Protein AF-A0A841K0A0-F1 (afdb_monomer_lite)

Sequence (110 aa):
MNERVNPFANLKDAPVFTTKAKPEKPVEEETITKLAEQNNFPSRQAAKQTKAERRKPRTYRTGRNVQFNTKVTAETHARIYRLADDRKITLGELLEVATAALEREGGSRS

Organism: NCBI:txid1577686

Radius of gyration: 33.33 Å; chains: 1; bounding box: 78×48×86 Å

Structure (mmCIF, N/CA/C/O backbone):
data_AF-A0A841K0A0-F1
#
_entry.id   AF-A0A841K0A0-F1
#
loop_
_atom_site.group_PDB
_atom_site.id
_atom_site.type_symbol
_atom_site.label_atom_id
_atom_site.label_alt_id
_atom_site.label_comp_id
_atom_site.label_asym_id
_atom_site.label_entity_id
_atom_site.label_seq_id
_atom_site.pdbx_PDB_ins_code
_atom_site.Cartn_x
_atom_site.Cartn_y
_atom_site.Cartn_z
_atom_site.occupancy
_atom_site.B_iso_or_equiv
_atom_site.auth_seq_id
_atom_site.auth_comp_id
_atom_site.auth_asym_id
_atom_site.auth_atom_id
_atom_site.pdbx_PDB_model_num
ATOM 1 N N . MET A 1 1 ? 65.789 11.640 -45.697 1.00 44.91 1 MET A N 1
ATOM 2 C CA . MET A 1 1 ? 64.373 12.050 -45.608 1.00 44.91 1 MET A CA 1
ATOM 3 C C . MET A 1 1 ? 63.563 10.834 -46.021 1.00 44.91 1 MET A C 1
ATOM 5 O O . MET A 1 1 ? 63.593 10.493 -47.191 1.00 44.91 1 MET A O 1
ATOM 9 N N . ASN A 1 2 ? 63.033 10.065 -45.066 1.00 58.12 2 ASN A N 1
ATOM 10 C CA . ASN A 1 2 ? 62.390 8.785 -45.378 1.00 58.12 2 ASN A CA 1
ATOM 11 C C . ASN A 1 2 ? 60.892 9.036 -45.562 1.00 58.12 2 ASN A C 1
ATOM 13 O O . ASN A 1 2 ? 60.173 9.252 -44.585 1.00 58.12 2 ASN A O 1
ATOM 17 N N . GLU A 1 3 ? 60.455 9.105 -46.813 1.00 75.44 3 GLU A N 1
ATOM 18 C CA . GLU A 1 3 ? 59.059 9.349 -47.153 1.00 75.44 3 GLU A CA 1
ATOM 19 C C . GLU A 1 3 ? 58.261 8.054 -46.952 1.00 75.44 3 GLU A C 1
ATOM 21 O O . GLU A 1 3 ? 58.624 6.988 -47.453 1.00 75.44 3 GLU A O 1
ATOM 26 N N . ARG A 1 4 ? 57.207 8.112 -46.132 1.00 78.06 4 ARG A N 1
ATOM 27 C CA . ARG A 1 4 ? 56.375 6.942 -45.835 1.00 78.06 4 A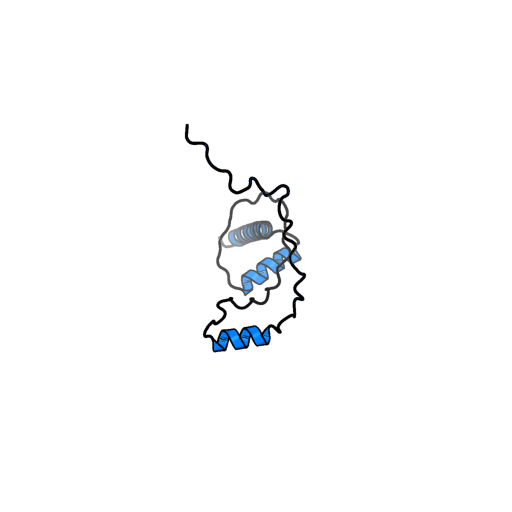RG A CA 1
ATOM 28 C C . ARG A 1 4 ? 55.538 6.599 -47.064 1.00 78.06 4 ARG A C 1
ATOM 30 O O . ARG A 1 4 ? 54.688 7.386 -47.466 1.00 78.06 4 ARG A O 1
ATOM 37 N N . VAL A 1 5 ? 55.742 5.404 -47.613 1.00 82.88 5 VAL A N 1
ATOM 38 C CA . VAL A 1 5 ? 54.923 4.864 -48.706 1.00 82.88 5 VAL A CA 1
ATOM 39 C C . VAL A 1 5 ? 53.476 4.729 -48.231 1.00 82.88 5 VAL A C 1
ATOM 41 O O . VAL A 1 5 ? 53.207 4.062 -47.231 1.00 82.88 5 VAL A O 1
ATOM 44 N N . ASN A 1 6 ? 52.543 5.364 -48.943 1.00 80.69 6 ASN A N 1
ATOM 45 C CA . ASN A 1 6 ? 51.117 5.249 -48.657 1.00 80.69 6 ASN A CA 1
ATOM 46 C C . ASN A 1 6 ? 50.545 3.982 -49.329 1.00 80.69 6 ASN A C 1
ATOM 48 O O . ASN A 1 6 ? 50.468 3.942 -50.560 1.00 80.69 6 ASN A O 1
ATOM 52 N N . PRO A 1 7 ? 50.094 2.968 -48.565 1.00 79.94 7 PRO A N 1
ATOM 53 C CA . PRO A 1 7 ? 49.547 1.729 -49.127 1.00 79.94 7 PRO A CA 1
ATOM 54 C C . PRO A 1 7 ? 48.202 1.921 -49.849 1.00 79.94 7 PRO A C 1
ATOM 56 O O . PRO A 1 7 ? 47.757 1.022 -50.557 1.00 79.94 7 PRO A O 1
ATOM 59 N N . PHE A 1 8 ? 47.564 3.085 -49.712 1.00 79.12 8 PHE A N 1
ATOM 60 C CA . PHE A 1 8 ? 46.293 3.413 -50.359 1.00 79.12 8 PHE A CA 1
ATOM 61 C C . PHE A 1 8 ? 46.450 4.291 -51.606 1.00 79.12 8 PHE A C 1
ATOM 63 O O . PHE A 1 8 ? 45.448 4.738 -52.151 1.00 79.12 8 PHE A O 1
ATOM 70 N N . ALA A 1 9 ? 47.675 4.521 -52.098 1.00 79.19 9 ALA A N 1
ATOM 71 C CA . ALA A 1 9 ? 47.927 5.389 -53.257 1.00 79.19 9 ALA A CA 1
ATOM 72 C C . ALA A 1 9 ? 47.159 4.978 -54.534 1.00 79.19 9 ALA A C 1
ATOM 74 O O . ALA A 1 9 ? 46.897 5.814 -55.394 1.00 79.19 9 ALA A O 1
ATOM 75 N N . ASN A 1 10 ? 46.765 3.705 -54.640 1.00 79.19 10 ASN A N 1
ATOM 76 C CA . ASN A 1 10 ? 46.003 3.169 -55.771 1.00 79.19 10 ASN A CA 1
ATOM 77 C C . ASN A 1 10 ? 44.485 3.079 -55.520 1.00 79.19 10 ASN A C 1
ATOM 79 O O . ASN A 1 10 ? 43.741 2.730 -56.436 1.00 79.19 10 ASN A O 1
ATOM 83 N N . LEU A 1 11 ? 44.005 3.379 -54.306 1.00 75.50 11 LEU A N 1
ATOM 84 C CA . LEU A 1 11 ? 42.577 3.405 -53.985 1.00 75.50 11 LEU A CA 1
ATOM 85 C C . LEU A 1 11 ? 42.027 4.797 -54.324 1.00 75.50 11 LEU A C 1
ATOM 87 O O . LEU A 1 11 ? 42.092 5.716 -53.513 1.00 75.50 11 LEU A O 1
ATOM 91 N N . LYS A 1 12 ? 41.527 4.968 -55.552 1.00 72.94 12 LYS A N 1
ATOM 92 C CA . LYS A 1 12 ? 40.915 6.238 -55.983 1.00 72.94 12 LYS A CA 1
ATOM 93 C C . LYS A 1 12 ? 39.563 6.495 -55.311 1.00 72.94 12 LYS A C 1
ATOM 95 O O . LYS A 1 12 ? 39.244 7.646 -55.053 1.00 72.94 12 LYS A O 1
ATOM 100 N N . ASP A 1 13 ? 38.844 5.428 -54.957 1.00 79.75 13 ASP A N 1
ATOM 101 C CA . ASP A 1 13 ? 37.549 5.471 -54.279 1.00 79.75 13 ASP A CA 1
ATOM 102 C C . ASP A 1 13 ? 37.484 4.417 -53.163 1.00 79.75 13 ASP A C 1
ATOM 104 O O . ASP A 1 13 ? 38.113 3.356 -53.246 1.00 79.75 13 ASP A O 1
ATOM 108 N N . ALA A 1 14 ? 36.715 4.697 -52.106 1.00 76.56 14 ALA A N 1
ATOM 109 C CA . ALA A 1 14 ? 36.496 3.742 -51.024 1.00 76.56 14 ALA A CA 1
ATOM 110 C C . ALA A 1 14 ? 35.643 2.557 -51.525 1.00 76.56 14 ALA A C 1
ATOM 112 O O . ALA A 1 14 ? 34.582 2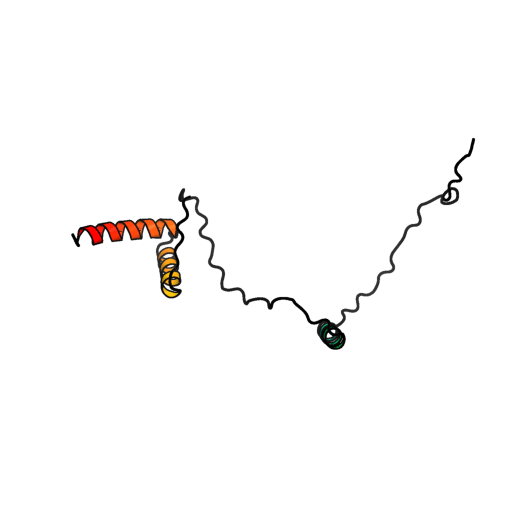.781 -52.115 1.00 76.56 14 ALA A O 1
ATOM 113 N N . PRO A 1 15 ? 36.050 1.296 -51.287 1.00 75.25 15 PRO A N 1
ATOM 114 C CA . PRO A 1 15 ? 35.254 0.146 -51.688 1.00 75.25 15 PRO A CA 1
ATOM 115 C C . PRO A 1 15 ? 33.920 0.149 -50.938 1.00 75.25 15 PRO A C 1
ATOM 117 O O . PRO A 1 15 ? 33.872 0.142 -49.706 1.00 75.25 15 PRO A O 1
ATOM 120 N N . VAL A 1 16 ? 32.822 0.149 -51.692 1.00 78.56 16 VAL A N 1
ATOM 121 C CA . VAL A 1 16 ? 31.475 0.075 -51.127 1.00 78.56 16 VAL A CA 1
ATOM 122 C C . VAL A 1 16 ? 31.179 -1.380 -50.781 1.00 78.56 16 VAL A C 1
ATOM 124 O O . VAL A 1 16 ? 30.843 -2.195 -51.642 1.00 78.56 16 VAL A O 1
ATOM 127 N N . PHE A 1 17 ? 31.313 -1.720 -49.501 1.00 77.06 17 PHE A N 1
ATOM 128 C CA . PHE A 1 17 ? 30.921 -3.027 -48.989 1.00 77.06 17 PHE A CA 1
ATOM 129 C C . PHE A 1 17 ? 29.396 -3.112 -48.924 1.00 77.06 17 PHE A C 1
ATOM 131 O O . PHE A 1 17 ? 28.769 -2.594 -48.003 1.00 77.06 17 PHE A O 1
ATOM 138 N N . THR A 1 18 ? 28.794 -3.778 -49.906 1.00 78.06 18 THR A N 1
ATOM 139 C CA . THR A 1 18 ? 27.379 -4.155 -49.847 1.00 78.06 18 THR A CA 1
ATOM 140 C C . THR A 1 18 ? 27.262 -5.593 -49.355 1.00 78.06 18 THR A C 1
ATOM 142 O O . THR A 1 18 ? 27.898 -6.512 -49.876 1.00 78.06 18 THR A O 1
ATOM 145 N N . THR A 1 19 ? 26.476 -5.804 -48.303 1.00 76.62 19 THR A N 1
ATOM 146 C CA . THR A 1 19 ? 26.160 -7.145 -47.815 1.00 76.62 19 THR A CA 1
ATOM 147 C C . THR A 1 19 ? 25.096 -7.761 -48.718 1.00 76.62 19 THR A C 1
ATOM 149 O O . THR A 1 19 ? 24.095 -7.130 -49.056 1.00 76.62 19 THR A O 1
ATOM 152 N N . LYS A 1 20 ? 25.292 -9.017 -49.134 1.00 77.75 20 LYS A N 1
ATOM 153 C CA . LYS A 1 20 ? 24.225 -9.770 -49.804 1.00 77.75 20 LYS A CA 1
ATOM 154 C C . LYS A 1 20 ? 23.103 -10.003 -48.793 1.00 77.75 20 LYS A C 1
ATOM 156 O O . LYS A 1 20 ? 23.382 -10.441 -47.676 1.00 77.75 20 LYS A O 1
ATOM 161 N N . ALA A 1 21 ? 21.857 -9.737 -49.182 1.00 72.50 21 ALA A N 1
ATOM 162 C CA . ALA A 1 21 ? 20.699 -10.020 -48.344 1.00 72.50 21 ALA A CA 1
ATOM 163 C C . ALA A 1 21 ? 20.663 -11.522 -48.027 1.00 72.50 21 ALA A C 1
ATOM 165 O O . ALA A 1 21 ? 20.475 -12.358 -48.914 1.00 72.50 21 ALA A O 1
ATOM 166 N N . LYS A 1 22 ? 20.910 -11.869 -46.763 1.00 72.69 22 LYS A N 1
ATOM 167 C CA . LYS A 1 22 ? 20.805 -13.243 -46.283 1.00 72.69 22 LYS A CA 1
ATOM 168 C C . LYS A 1 22 ? 19.327 -13.512 -46.002 1.00 72.69 22 LYS A C 1
ATOM 170 O O . LYS A 1 22 ? 18.757 -12.796 -45.183 1.00 72.69 22 LYS A O 1
ATOM 175 N N . PRO A 1 23 ? 18.698 -14.512 -46.640 1.00 69.94 23 PRO A N 1
ATOM 176 C CA . PRO A 1 23 ? 17.361 -14.915 -46.243 1.00 69.94 23 PRO A CA 1
ATOM 177 C C . PRO A 1 23 ? 17.441 -15.477 -44.822 1.00 69.94 23 PRO A C 1
ATOM 179 O O . PRO A 1 23 ? 18.109 -16.487 -44.576 1.00 69.94 23 PRO A O 1
ATOM 182 N N . GLU A 1 24 ? 16.793 -14.799 -43.879 1.00 66.06 24 GLU A N 1
ATOM 183 C CA . GLU A 1 24 ? 16.546 -15.334 -42.548 1.00 66.06 24 GLU A CA 1
ATOM 184 C C . GLU A 1 24 ? 15.578 -16.502 -42.715 1.00 66.06 24 GLU A C 1
ATOM 186 O O . GLU A 1 24 ? 14.382 -16.317 -42.917 1.00 66.06 24 GLU A O 1
ATOM 191 N N . LYS A 1 25 ? 16.099 -17.730 -42.712 1.00 69.50 25 LYS A N 1
ATOM 192 C CA . LYS A 1 25 ? 15.252 -18.895 -42.472 1.00 69.50 25 LYS A CA 1
ATOM 193 C C . LYS A 1 25 ? 14.985 -18.895 -40.969 1.00 69.50 25 LYS A C 1
ATOM 195 O O . LYS A 1 25 ? 15.955 -19.090 -40.230 1.00 69.50 25 LYS A O 1
ATOM 200 N N . PRO A 1 26 ? 13.752 -18.642 -40.503 1.00 66.75 26 PRO A N 1
ATOM 201 C CA . PRO A 1 26 ? 13.454 -18.770 -39.090 1.00 66.75 26 PRO A CA 1
ATOM 202 C C . PRO A 1 26 ? 13.645 -20.241 -38.731 1.00 66.75 26 PRO A C 1
ATOM 204 O O . PRO A 1 26 ? 12.918 -21.117 -39.193 1.00 66.75 26 PRO A O 1
ATOM 207 N N . VAL A 1 27 ? 14.715 -20.519 -37.994 1.00 71.31 27 VAL A N 1
ATOM 208 C CA . VAL A 1 27 ? 14.946 -21.831 -37.401 1.00 71.31 27 VAL A CA 1
ATOM 209 C C . VAL A 1 27 ? 13.964 -21.944 -36.243 1.00 71.31 27 VAL A C 1
ATOM 211 O O . VAL A 1 27 ? 13.896 -21.041 -35.410 1.00 71.31 27 VAL A O 1
ATOM 214 N N . GLU A 1 28 ? 13.174 -23.014 -36.219 1.00 79.00 28 GLU A N 1
ATOM 215 C CA . GLU A 1 28 ? 12.162 -23.227 -35.187 1.00 79.00 28 GLU A CA 1
ATOM 216 C C . GLU A 1 28 ? 12.816 -23.228 -33.799 1.00 79.00 28 GLU A C 1
ATOM 218 O O . GLU A 1 28 ? 13.802 -23.93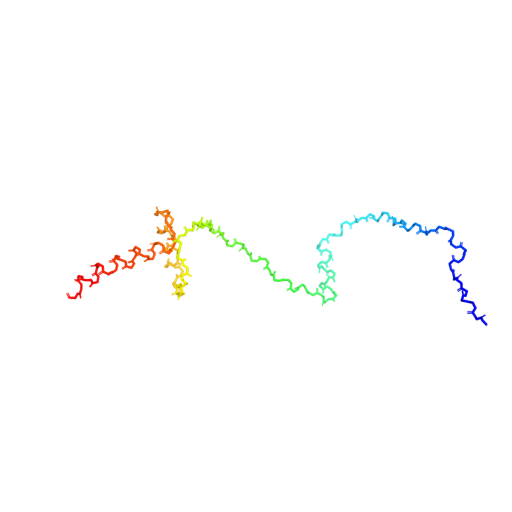3 -33.573 1.00 79.00 28 GLU A O 1
ATOM 223 N N . GLU A 1 29 ? 12.275 -22.448 -32.863 1.00 76.50 29 GLU A N 1
ATOM 224 C CA . GLU A 1 29 ? 12.861 -22.244 -31.528 1.00 76.50 29 GLU A CA 1
ATOM 225 C C . GLU A 1 29 ? 13.085 -23.570 -30.782 1.00 76.50 29 GLU A C 1
ATOM 227 O O . GLU A 1 29 ? 14.097 -23.743 -30.104 1.00 76.50 29 GLU A O 1
ATOM 232 N N . GLU A 1 30 ? 12.214 -24.557 -31.001 1.00 78.25 30 GLU A N 1
ATOM 233 C CA . GLU A 1 30 ? 12.345 -25.901 -30.433 1.00 78.25 30 GLU A CA 1
ATOM 234 C C . GLU A 1 30 ? 13.616 -26.630 -30.884 1.00 78.25 30 GLU A C 1
ATOM 236 O O . GLU A 1 30 ? 14.217 -27.381 -30.113 1.00 78.25 30 GLU A O 1
ATOM 241 N N . THR A 1 31 ? 14.047 -26.423 -32.131 1.00 81.56 31 THR A N 1
ATOM 242 C CA . THR A 1 31 ? 15.274 -27.043 -32.653 1.00 81.56 31 THR A CA 1
ATOM 243 C C . THR A 1 31 ? 16.514 -26.436 -32.005 1.00 81.56 31 THR A C 1
ATOM 245 O O . THR A 1 31 ? 17.473 -27.152 -31.719 1.00 81.56 31 THR A O 1
ATOM 248 N N . ILE A 1 32 ? 16.461 -25.141 -31.683 1.00 79.94 32 ILE A N 1
ATOM 249 C CA . ILE A 1 32 ? 17.515 -24.426 -30.960 1.00 79.94 32 ILE A CA 1
ATOM 250 C C . ILE A 1 32 ? 17.586 -24.935 -29.518 1.00 79.94 32 ILE A C 1
ATOM 252 O O . ILE A 1 32 ? 18.679 -25.214 -29.029 1.00 79.94 32 ILE A O 1
ATOM 256 N N . THR A 1 33 ? 16.441 -25.122 -28.854 1.00 81.19 33 THR A N 1
ATOM 257 C CA . THR A 1 33 ? 16.392 -25.675 -27.491 1.00 81.19 33 THR A CA 1
ATOM 258 C C . THR A 1 33 ? 16.947 -27.098 -27.440 1.00 81.19 33 THR A C 1
ATOM 260 O O . THR A 1 33 ? 17.832 -27.369 -26.631 1.00 81.19 33 THR A O 1
ATOM 263 N N . LYS A 1 34 ? 16.521 -27.981 -28.354 1.00 83.75 34 LYS A N 1
ATOM 264 C CA . LYS A 1 34 ? 17.029 -29.363 -28.443 1.00 83.75 34 LYS A CA 1
ATOM 265 C C . LYS A 1 34 ? 18.538 -29.405 -28.690 1.00 83.75 34 LYS A C 1
ATOM 267 O O . LYS A 1 34 ? 19.243 -30.182 -28.052 1.00 83.75 34 LYS A O 1
ATOM 272 N N . LEU A 1 35 ? 19.051 -28.560 -29.588 1.00 85.56 35 LEU A N 1
ATOM 273 C CA . LEU A 1 35 ? 20.487 -28.474 -29.862 1.00 85.56 35 LEU A CA 1
ATOM 274 C C . LEU A 1 35 ? 21.270 -27.963 -28.642 1.00 85.56 35 LEU A C 1
ATOM 276 O O . LEU A 1 35 ? 22.348 -28.475 -28.345 1.00 85.56 35 LEU A O 1
ATOM 280 N N . ALA A 1 36 ? 20.735 -26.970 -27.930 1.00 85.69 36 ALA A N 1
ATOM 281 C CA . ALA A 1 36 ? 21.354 -26.420 -26.729 1.00 85.69 36 ALA A CA 1
ATOM 282 C C . ALA A 1 36 ? 21.431 -27.466 -25.606 1.00 85.69 36 ALA A C 1
ATOM 284 O O . ALA A 1 36 ? 22.484 -27.622 -24.992 1.00 85.69 36 ALA A O 1
ATOM 285 N N . GLU A 1 37 ? 20.365 -28.242 -25.396 1.00 84.50 37 GLU A N 1
ATOM 286 C CA . GLU A 1 37 ? 20.346 -29.366 -24.451 1.00 84.50 37 GLU A CA 1
ATOM 287 C C . GLU A 1 37 ? 21.374 -30.442 -24.823 1.00 84.50 37 GLU A C 1
ATOM 289 O O . GLU A 1 37 ? 22.175 -30.842 -23.979 1.00 84.50 37 GLU A O 1
ATOM 294 N N . GLN A 1 38 ? 21.423 -30.851 -26.096 1.00 86.06 38 GLN A N 1
ATOM 295 C CA . GLN A 1 38 ? 22.386 -31.846 -26.591 1.00 86.06 38 GLN A CA 1
ATOM 296 C C . GLN A 1 38 ? 23.846 -31.413 -26.410 1.00 86.06 38 GLN A C 1
ATOM 298 O O . GLN A 1 38 ? 24.711 -32.248 -26.161 1.00 86.06 38 GLN A O 1
ATOM 303 N N . ASN A 1 39 ? 24.123 -30.111 -26.520 1.00 89.81 39 ASN A N 1
ATOM 304 C CA . ASN A 1 39 ? 25.463 -29.544 -26.361 1.00 89.81 39 ASN A CA 1
ATOM 305 C C . ASN A 1 39 ? 25.741 -29.043 -24.936 1.00 89.81 39 ASN A C 1
ATOM 307 O O . ASN A 1 39 ? 26.728 -28.345 -24.712 1.00 89.81 39 ASN A O 1
ATOM 311 N N . ASN A 1 40 ? 24.898 -29.408 -23.967 1.00 83.06 40 ASN A N 1
ATOM 312 C CA . ASN A 1 40 ? 25.075 -29.075 -22.556 1.00 83.06 40 ASN A CA 1
ATOM 313 C C . ASN A 1 40 ? 25.107 -27.553 -22.278 1.00 83.06 40 ASN A C 1
ATOM 315 O O . ASN A 1 40 ? 25.787 -27.085 -21.362 1.00 83.06 40 ASN A O 1
ATOM 319 N N . PHE A 1 41 ? 24.337 -26.781 -23.053 1.00 84.38 41 PHE A N 1
ATOM 320 C CA . PHE A 1 41 ? 24.064 -25.353 -22.865 1.00 84.38 41 PHE A CA 1
ATOM 321 C C . PHE A 1 41 ? 22.634 -25.134 -22.329 1.00 84.38 41 PHE A C 1
ATOM 323 O O . PHE A 1 41 ? 21.771 -24.629 -23.051 1.00 84.38 41 PHE A O 1
ATOM 330 N N . PRO A 1 42 ? 22.331 -25.494 -21.066 1.00 78.81 42 PRO A N 1
ATOM 331 C CA . PRO A 1 42 ? 21.007 -25.267 -20.501 1.00 78.81 42 PRO A CA 1
ATOM 332 C C . PRO A 1 42 ? 20.731 -23.768 -20.317 1.00 78.81 42 PRO A C 1
ATOM 334 O O . PRO A 1 42 ? 21.594 -23.001 -19.874 1.00 78.81 42 PRO A O 1
ATOM 337 N N . SER A 1 43 ? 19.499 -23.346 -20.608 1.00 76.88 43 SER A N 1
ATOM 338 C CA . SER A 1 43 ? 19.066 -21.969 -20.364 1.00 76.88 43 SER A CA 1
ATOM 339 C C . SER A 1 43 ? 19.054 -21.663 -18.864 1.00 76.88 43 SER A C 1
ATOM 341 O O . SER A 1 43 ? 18.422 -22.361 -18.074 1.00 76.88 43 SER A O 1
ATOM 343 N N . ARG A 1 44 ? 19.733 -20.583 -18.464 1.00 78.50 44 ARG A N 1
ATOM 344 C CA . ARG A 1 44 ? 19.696 -20.038 -17.091 1.00 78.50 44 ARG A CA 1
ATOM 345 C C . ARG A 1 44 ? 18.629 -18.959 -16.917 1.00 78.50 44 ARG A C 1
ATOM 347 O O . ARG A 1 44 ? 18.610 -18.263 -15.904 1.00 78.50 44 ARG A O 1
ATOM 354 N N . GLN A 1 45 ? 17.777 -18.765 -17.920 1.00 78.62 45 GLN A N 1
ATOM 355 C CA . GLN A 1 45 ? 16.752 -17.740 -17.870 1.00 78.62 45 GLN A CA 1
ATOM 356 C C . GLN A 1 45 ? 15.711 -18.110 -16.812 1.00 78.62 45 GLN A C 1
ATOM 358 O O . GLN A 1 45 ? 15.076 -19.159 -16.885 1.00 78.62 45 GLN A O 1
ATOM 363 N N . ALA A 1 46 ? 15.528 -17.232 -15.825 1.00 74.00 46 ALA A N 1
ATOM 364 C CA . ALA A 1 46 ? 14.467 -17.391 -14.844 1.00 74.00 46 ALA A CA 1
ATOM 365 C C . ALA A 1 46 ? 13.108 -17.456 -15.558 1.00 74.00 46 ALA A C 1
ATOM 367 O O . ALA A 1 46 ? 12.827 -16.643 -16.448 1.00 74.00 46 ALA A O 1
ATOM 368 N N . ALA A 1 47 ? 12.265 -18.413 -15.161 1.00 77.62 47 ALA A N 1
ATOM 369 C CA . ALA A 1 47 ? 10.914 -18.532 -15.690 1.00 77.62 47 ALA A CA 1
ATOM 370 C C . ALA A 1 47 ? 10.177 -17.196 -15.523 1.00 77.62 47 ALA A C 1
ATOM 372 O O . ALA A 1 47 ? 10.231 -16.573 -14.457 1.00 77.62 47 ALA A O 1
ATOM 373 N N . LYS A 1 48 ? 9.492 -16.738 -16.580 1.00 74.19 48 LYS A N 1
ATOM 374 C CA . LYS A 1 48 ? 8.657 -15.535 -16.506 1.00 74.19 48 LYS A CA 1
ATOM 375 C C . LYS A 1 48 ? 7.577 -15.783 -15.458 1.00 74.19 48 LYS A C 1
ATOM 377 O O . LYS A 1 48 ? 6.624 -16.513 -15.711 1.00 74.19 48 LYS A O 1
ATOM 382 N N . GLN A 1 49 ? 7.731 -15.171 -14.287 1.00 73.69 49 GLN A N 1
ATOM 383 C CA . GLN A 1 49 ? 6.691 -15.175 -13.270 1.00 73.69 49 GLN A CA 1
ATOM 384 C C . GLN A 1 49 ? 5.415 -14.600 -13.887 1.00 73.69 49 GLN A C 1
ATOM 386 O O . GLN A 1 49 ? 5.439 -13.532 -14.511 1.00 73.69 49 GLN A O 1
ATOM 391 N N . THR A 1 50 ? 4.305 -15.320 -13.733 1.00 71.06 50 THR A N 1
ATOM 392 C CA . THR A 1 50 ? 2.976 -14.837 -14.105 1.00 71.06 50 THR A CA 1
ATOM 393 C C . THR A 1 50 ? 2.770 -13.483 -13.436 1.00 71.06 50 THR A C 1
ATOM 395 O O . THR A 1 50 ? 2.848 -13.383 -12.210 1.00 71.06 50 THR A O 1
ATOM 398 N N . LYS A 1 51 ? 2.586 -12.423 -14.236 1.00 66.00 51 LYS A N 1
ATOM 399 C CA . LYS A 1 51 ? 2.395 -11.059 -13.728 1.00 66.00 51 LYS A CA 1
ATOM 400 C C . LYS A 1 51 ? 1.201 -11.068 -12.777 1.00 66.00 51 LYS A C 1
ATOM 402 O O . LYS A 1 51 ? 0.065 -11.137 -13.233 1.00 66.00 51 LYS A O 1
ATOM 407 N N . ALA A 1 52 ? 1.466 -10.970 -11.476 1.00 71.38 52 ALA A N 1
ATOM 408 C CA . ALA A 1 52 ? 0.435 -10.634 -10.511 1.00 71.38 52 ALA A CA 1
ATOM 409 C C . ALA A 1 52 ? -0.242 -9.334 -10.964 1.00 71.38 52 ALA A C 1
ATOM 411 O O . ALA A 1 52 ? 0.427 -8.418 -11.464 1.00 71.38 52 ALA A O 1
ATOM 412 N N . GLU A 1 53 ? -1.564 -9.282 -10.838 1.00 74.75 53 GLU A N 1
ATOM 413 C CA . GLU A 1 53 ? -2.365 -8.164 -11.316 1.00 74.75 53 GLU A CA 1
ATOM 414 C C . GLU A 1 53 ? -1.889 -6.863 -10.655 1.00 74.75 53 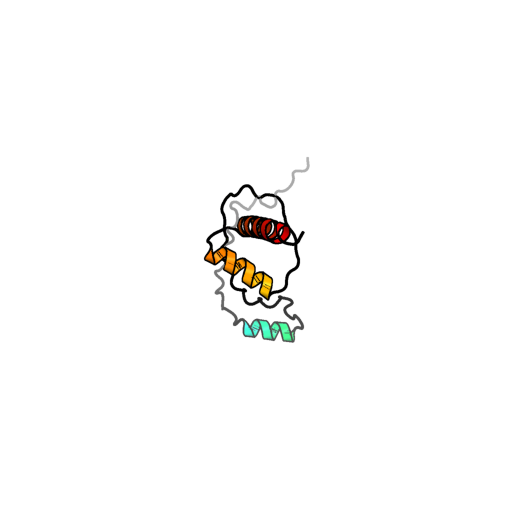GLU A C 1
ATOM 416 O O . GLU A 1 53 ? -1.924 -6.691 -9.432 1.00 74.75 53 GLU A O 1
ATOM 421 N N . ARG A 1 54 ? -1.342 -5.955 -11.472 1.00 67.75 54 ARG A N 1
ATOM 422 C CA . ARG A 1 54 ? -0.766 -4.700 -10.988 1.00 67.75 54 ARG A CA 1
ATOM 423 C C . ARG A 1 54 ? -1.903 -3.731 -10.694 1.00 67.75 54 ARG A C 1
ATOM 425 O O . ARG A 1 54 ? -2.590 -3.282 -11.607 1.00 67.75 54 ARG A O 1
ATOM 432 N N . ARG A 1 55 ? -2.081 -3.396 -9.416 1.00 73.06 55 ARG A N 1
ATOM 433 C CA . ARG A 1 55 ? -3.084 -2.420 -8.969 1.00 73.06 55 ARG A CA 1
ATOM 434 C C . ARG A 1 55 ? -2.809 -1.048 -9.591 1.00 73.06 55 ARG A C 1
ATOM 436 O O . ARG A 1 55 ? -1.651 -0.649 -9.729 1.00 73.06 55 ARG A O 1
ATOM 443 N N . LYS A 1 56 ? -3.873 -0.324 -9.955 1.00 76.38 56 LYS A N 1
ATOM 444 C CA . LYS A 1 56 ? -3.762 1.023 -10.533 1.00 76.38 56 LYS A CA 1
ATOM 445 C C . LYS A 1 56 ? -3.068 1.966 -9.537 1.00 76.38 56 LYS A C 1
ATOM 447 O O . LYS A 1 56 ? -3.468 2.010 -8.372 1.00 76.38 56 LYS A O 1
ATOM 452 N N . PRO A 1 57 ? -2.040 2.717 -9.966 1.00 68.31 57 PRO A N 1
ATOM 453 C CA . PRO A 1 57 ? -1.327 3.627 -9.084 1.00 68.31 57 PRO A CA 1
ATOM 454 C C . PRO A 1 57 ? -2.229 4.804 -8.692 1.00 68.31 57 PRO A C 1
ATOM 456 O O . PRO A 1 57 ? -2.912 5.390 -9.530 1.00 68.31 57 PRO A O 1
ATOM 459 N N . ARG A 1 58 ? -2.224 5.161 -7.405 1.00 68.25 58 ARG A N 1
ATOM 460 C CA . ARG A 1 58 ? -3.005 6.277 -6.849 1.00 68.25 58 ARG A CA 1
ATOM 461 C C . ARG A 1 58 ? -2.111 7.508 -6.763 1.00 68.25 58 ARG A C 1
ATOM 463 O O . ARG A 1 58 ? -1.624 7.863 -5.694 1.00 68.25 58 ARG A O 1
ATOM 470 N N . THR A 1 59 ? -1.811 8.103 -7.912 1.00 65.88 59 THR A N 1
ATOM 471 C CA . THR A 1 59 ? -0.912 9.259 -8.001 1.00 65.88 59 THR A CA 1
ATOM 472 C C . THR A 1 59 ? -1.684 10.551 -7.764 1.00 65.88 59 THR A C 1
ATOM 474 O O . THR A 1 59 ? -2.181 11.168 -8.701 1.00 65.88 59 THR A O 1
ATOM 477 N N . TYR A 1 60 ? -1.754 10.970 -6.504 1.00 64.75 60 TYR A N 1
ATOM 478 C CA . TYR A 1 60 ? -2.169 12.316 -6.116 1.00 64.75 60 TYR A CA 1
ATOM 479 C C . TYR A 1 60 ? -1.049 12.927 -5.270 1.00 64.75 60 TYR A C 1
ATOM 481 O O . TYR A 1 60 ? -0.487 12.255 -4.402 1.00 64.75 60 TYR A O 1
ATOM 489 N N . ARG A 1 61 ? -0.678 14.187 -5.524 1.00 62.69 61 ARG A N 1
ATOM 490 C CA . ARG A 1 61 ? 0.279 14.907 -4.669 1.00 62.69 61 ARG A CA 1
ATOM 491 C C . ARG A 1 61 ? -0.428 15.244 -3.358 1.00 62.69 61 ARG A C 1
ATOM 493 O O . ARG A 1 61 ? -1.306 16.094 -3.352 1.00 62.69 61 ARG A O 1
ATOM 500 N N . THR A 1 62 ? -0.068 14.560 -2.274 1.00 71.38 62 THR A N 1
ATOM 501 C CA . THR A 1 62 ? -0.749 14.697 -0.973 1.00 71.38 62 THR A CA 1
ATOM 502 C C . THR A 1 62 ? 0.128 15.264 0.147 1.00 71.38 62 THR A C 1
ATOM 504 O O . THR A 1 62 ? -0.337 15.387 1.270 1.00 71.38 62 THR A O 1
ATOM 507 N N . GLY A 1 63 ? 1.400 15.587 -0.122 1.00 78.81 63 GLY A N 1
ATOM 508 C CA . GLY A 1 63 ? 2.335 16.120 0.885 1.00 78.81 63 GLY A CA 1
ATOM 509 C C . GLY A 1 63 ? 2.875 15.091 1.892 1.00 78.81 63 GLY A C 1
ATOM 510 O O . GLY A 1 63 ? 3.850 15.380 2.577 1.00 78.81 63 GLY A O 1
ATOM 511 N N . ARG A 1 64 ? 2.313 13.874 1.942 1.00 82.31 64 ARG A N 1
ATOM 512 C CA . ARG A 1 64 ? 2.760 12.763 2.803 1.00 82.31 64 ARG A CA 1
ATOM 513 C C . ARG A 1 64 ? 4.085 12.188 2.293 1.00 82.31 64 ARG A C 1
ATOM 515 O O . ARG A 1 64 ? 4.093 11.385 1.362 1.00 82.31 64 ARG A O 1
ATOM 522 N N . ASN A 1 65 ? 5.200 12.637 2.870 1.00 83.69 65 ASN A N 1
ATOM 523 C CA . ASN A 1 65 ? 6.564 12.321 2.421 1.00 83.69 65 ASN A CA 1
ATOM 524 C C . ASN A 1 65 ? 7.355 11.401 3.372 1.00 83.69 65 ASN A C 1
ATOM 526 O O . ASN A 1 65 ? 8.469 11.004 3.033 1.00 83.69 65 ASN A O 1
ATOM 530 N N . VAL A 1 66 ? 6.800 11.049 4.535 1.00 85.56 66 VAL A N 1
ATOM 531 C CA . VAL A 1 66 ? 7.430 10.131 5.496 1.00 85.56 66 VAL A CA 1
ATOM 532 C C . VAL A 1 66 ? 6.972 8.699 5.228 1.00 85.56 66 VAL A C 1
ATOM 534 O O . VAL A 1 66 ? 5.781 8.431 5.073 1.00 85.56 66 VAL A O 1
ATOM 537 N N . GLN A 1 67 ? 7.922 7.765 5.177 1.00 88.06 67 GLN A N 1
ATOM 538 C CA . GLN A 1 67 ? 7.647 6.351 4.934 1.00 88.06 67 GLN A CA 1
ATOM 539 C C . GLN A 1 67 ? 7.292 5.617 6.234 1.00 88.06 67 GLN A C 1
ATOM 541 O O . GLN A 1 67 ? 7.983 5.745 7.241 1.00 88.06 67 GLN A O 1
ATOM 546 N N . PHE A 1 68 ? 6.252 4.783 6.182 1.00 87.88 68 PHE A N 1
ATOM 547 C CA . PHE A 1 68 ? 5.837 3.910 7.279 1.00 87.88 68 PHE A CA 1
ATOM 548 C C . PHE A 1 68 ? 5.972 2.445 6.854 1.00 87.88 68 PHE A C 1
ATOM 550 O O . PHE A 1 68 ? 5.208 1.957 6.021 1.00 87.88 68 PHE A O 1
ATOM 557 N N . ASN A 1 69 ? 6.971 1.748 7.399 1.00 91.81 69 ASN A N 1
ATOM 558 C CA . ASN A 1 69 ? 7.279 0.366 7.034 1.00 91.81 69 ASN A CA 1
ATOM 559 C C . ASN A 1 69 ? 6.712 -0.608 8.062 1.00 91.81 69 ASN A C 1
ATOM 561 O O . ASN A 1 69 ? 7.169 -0.640 9.203 1.00 91.81 69 ASN A O 1
ATOM 565 N N . THR A 1 70 ? 5.767 -1.449 7.644 1.00 91.62 70 THR A N 1
ATOM 566 C CA . THR A 1 70 ? 5.206 -2.503 8.495 1.00 91.62 70 THR A CA 1
ATOM 567 C C . THR A 1 70 ? 5.069 -3.815 7.744 1.00 91.62 70 THR A C 1
ATOM 569 O O . THR A 1 70 ? 4.880 -3.855 6.528 1.00 91.62 70 THR A O 1
ATOM 572 N N . LYS A 1 71 ? 5.181 -4.915 8.490 1.00 95.56 71 LYS A N 1
ATOM 573 C CA . LYS A 1 71 ? 4.867 -6.256 7.998 1.00 95.56 71 LYS A CA 1
ATOM 574 C C . LYS A 1 71 ? 3.445 -6.592 8.428 1.00 95.56 71 LYS A C 1
ATOM 576 O O . LYS A 1 71 ? 3.109 -6.451 9.599 1.00 95.56 71 LYS A O 1
ATOM 581 N N . VAL A 1 72 ? 2.628 -7.045 7.486 1.00 94.75 72 VAL A N 1
ATOM 582 C CA . VAL A 1 72 ? 1.230 -7.426 7.716 1.00 94.75 72 VAL A CA 1
ATOM 583 C C . VAL A 1 72 ? 0.943 -8.775 7.067 1.00 94.75 72 VAL A C 1
ATOM 585 O O . VAL A 1 72 ? 1.651 -9.195 6.151 1.00 94.75 72 VAL A O 1
ATOM 588 N N . THR A 1 73 ? -0.105 -9.455 7.527 1.00 97.31 73 THR A N 1
ATOM 589 C CA . THR A 1 73 ? -0.610 -10.661 6.862 1.00 97.31 73 THR A CA 1
ATOM 590 C C . THR A 1 73 ? -1.177 -10.319 5.479 1.00 97.31 73 THR A C 1
ATOM 592 O O . THR A 1 73 ? -1.562 -9.176 5.209 1.00 97.31 73 THR A O 1
ATOM 595 N N . ALA A 1 74 ? -1.260 -11.316 4.591 1.00 94.12 74 ALA A N 1
ATOM 596 C CA . ALA A 1 74 ? -1.828 -11.136 3.252 1.00 94.12 74 ALA A CA 1
ATOM 597 C C . ALA A 1 74 ? -3.290 -10.654 3.296 1.00 94.12 74 ALA A C 1
ATOM 599 O O . ALA A 1 74 ? -3.690 -9.806 2.496 1.00 94.12 74 ALA A O 1
ATOM 600 N N . GLU A 1 75 ? -4.064 -11.143 4.267 1.00 95.31 75 GLU A N 1
ATOM 601 C CA . GLU A 1 75 ? -5.450 -10.733 4.495 1.00 95.31 75 GLU A CA 1
ATOM 602 C C . GLU A 1 75 ? -5.546 -9.251 4.878 1.00 95.31 75 GLU A C 1
ATOM 604 O O . GLU A 1 75 ? -6.280 -8.489 4.247 1.00 95.31 75 GLU A O 1
ATOM 609 N N . THR A 1 76 ? -4.744 -8.808 5.851 1.00 95.12 76 THR A N 1
ATOM 610 C CA . THR A 1 76 ? -4.705 -7.402 6.270 1.00 95.12 76 THR A CA 1
ATOM 611 C C . THR A 1 76 ? -4.253 -6.501 5.124 1.00 95.12 76 THR A C 1
ATOM 613 O O . THR A 1 76 ? -4.851 -5.450 4.894 1.00 95.12 76 THR A O 1
ATOM 616 N N . HIS A 1 77 ? -3.260 -6.934 4.341 1.00 94.81 77 HIS A N 1
ATOM 617 C CA . HIS A 1 77 ? -2.836 -6.221 3.139 1.00 94.81 77 HIS A CA 1
ATOM 618 C C . HIS A 1 77 ? -3.985 -6.074 2.130 1.00 94.81 77 HIS A C 1
ATOM 620 O O . HIS A 1 77 ? -4.219 -4.983 1.618 1.00 94.81 77 HIS A O 1
ATOM 626 N N . ALA A 1 78 ? -4.746 -7.134 1.852 1.00 94.88 78 ALA A N 1
ATOM 627 C CA . ALA A 1 78 ? -5.894 -7.050 0.950 1.00 94.88 78 ALA A CA 1
ATOM 628 C C . ALA A 1 78 ? -6.990 -6.118 1.497 1.00 94.88 78 ALA A C 1
ATOM 630 O O . ALA A 1 78 ? -7.521 -5.284 0.760 1.00 94.88 78 ALA A O 1
ATOM 631 N N . ARG A 1 79 ? -7.278 -6.210 2.800 1.00 95.88 79 ARG A N 1
ATOM 632 C CA . ARG A 1 79 ? -8.302 -5.411 3.480 1.00 95.88 79 ARG A CA 1
ATOM 633 C C . ARG A 1 79 ? -7.997 -3.916 3.449 1.00 95.88 79 ARG A C 1
ATOM 635 O O . ARG A 1 79 ? -8.887 -3.134 3.133 1.00 95.88 79 ARG A O 1
ATOM 642 N N . ILE A 1 80 ? -6.755 -3.520 3.733 1.00 94.56 80 ILE A N 1
ATOM 643 C CA . ILE A 1 80 ? -6.335 -2.110 3.709 1.00 94.56 80 ILE A CA 1
ATOM 644 C C . ILE A 1 80 ? -6.547 -1.510 2.313 1.00 94.56 80 ILE A C 1
ATOM 646 O O . ILE A 1 80 ? -7.098 -0.419 2.184 1.00 94.56 80 ILE A O 1
ATOM 650 N N . TYR A 1 81 ? -6.160 -2.232 1.259 1.00 93.75 81 TYR A N 1
ATOM 651 C CA . TYR A 1 81 ? -6.335 -1.734 -0.106 1.00 93.75 81 TYR A CA 1
ATOM 652 C C . TYR A 1 81 ? -7.803 -1.630 -0.500 1.00 93.75 81 TYR A C 1
ATOM 654 O O . TYR A 1 81 ? -8.199 -0.600 -1.037 1.00 93.75 81 TYR A O 1
ATOM 662 N N . ARG A 1 82 ? -8.618 -2.636 -0.160 1.00 95.44 82 ARG A N 1
ATOM 663 C CA . ARG A 1 82 ? -10.065 -2.590 -0.395 1.00 95.44 82 ARG A CA 1
ATOM 664 C C . ARG A 1 82 ? -10.703 -1.376 0.283 1.00 95.44 82 ARG A C 1
ATOM 666 O O . ARG A 1 82 ? -11.423 -0.630 -0.364 1.00 95.44 82 ARG A O 1
ATOM 673 N N . LEU A 1 83 ? -10.375 -1.122 1.552 1.00 95.69 83 LEU A N 1
ATOM 674 C CA . LEU A 1 83 ? -10.883 0.042 2.286 1.00 95.69 83 LEU A CA 1
ATOM 675 C C . LEU A 1 83 ? -10.474 1.371 1.640 1.00 95.69 83 LEU A C 1
ATOM 677 O O . LEU A 1 83 ? -11.272 2.307 1.604 1.00 95.69 83 LEU A O 1
ATOM 681 N N . ALA A 1 84 ? -9.245 1.463 1.130 1.00 94.06 84 ALA A N 1
ATOM 682 C CA . ALA A 1 84 ? -8.793 2.643 0.409 1.00 94.06 84 ALA A CA 1
ATOM 683 C C . ALA A 1 84 ? -9.550 2.805 -0.919 1.00 94.06 84 ALA A C 1
ATOM 685 O O . ALA A 1 84 ? -9.971 3.912 -1.251 1.00 94.06 84 ALA A O 1
ATOM 686 N N . ASP A 1 85 ? -9.720 1.726 -1.693 1.00 92.44 85 ASP A N 1
ATOM 687 C CA . ASP A 1 85 ? -10.461 1.701 -2.966 1.00 92.44 85 ASP A CA 1
ATOM 688 C C . ASP A 1 85 ? -11.920 2.133 -2.769 1.00 92.44 85 ASP A C 1
ATOM 690 O O . ASP A 1 85 ? -12.352 3.091 -3.411 1.00 92.44 85 ASP A O 1
ATOM 694 N N . ASP A 1 86 ? -12.625 1.521 -1.814 1.00 94.44 86 ASP A N 1
ATOM 695 C CA . ASP A 1 86 ? -14.031 1.805 -1.499 1.00 94.44 86 ASP A CA 1
ATOM 696 C C . ASP A 1 86 ? -14.247 3.284 -1.134 1.00 94.44 86 ASP A C 1
ATOM 698 O O . ASP A 1 86 ? -15.224 3.910 -1.542 1.00 94.44 86 ASP A O 1
ATOM 702 N N . ARG A 1 87 ? -13.294 3.875 -0.402 1.00 92.94 87 ARG A N 1
ATOM 703 C CA . ARG A 1 87 ? -13.331 5.283 0.027 1.00 92.94 87 ARG A CA 1
ATOM 704 C C . ARG A 1 87 ? -12.744 6.258 -0.994 1.00 92.94 87 ARG A C 1
ATOM 706 O O . ARG A 1 87 ? -12.808 7.461 -0.778 1.00 92.94 87 ARG A O 1
ATOM 713 N N . LYS A 1 88 ? -12.155 5.762 -2.086 1.00 91.94 88 LYS A N 1
ATOM 714 C CA . LYS A 1 88 ? -11.440 6.556 -3.103 1.00 91.94 88 LYS A CA 1
ATOM 715 C C . LYS A 1 88 ? -10.298 7.434 -2.551 1.00 91.94 88 LYS A C 1
ATOM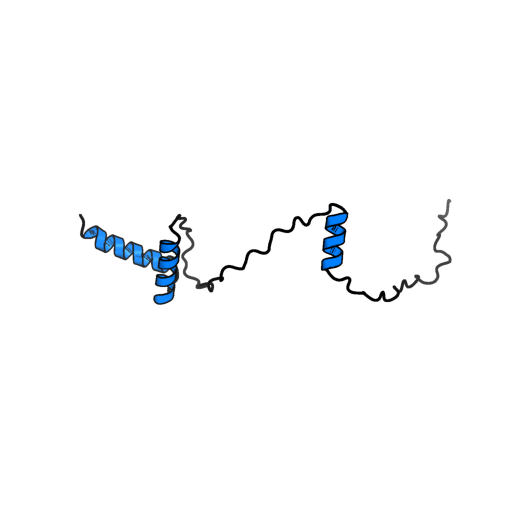 717 O O . LYS A 1 88 ? -9.876 8.367 -3.224 1.00 91.94 88 LYS A O 1
ATOM 722 N N . ILE A 1 89 ? -9.712 7.080 -1.405 1.00 90.44 89 ILE A N 1
ATOM 723 C CA . ILE A 1 89 ? -8.604 7.817 -0.757 1.00 90.44 89 ILE A CA 1
ATOM 724 C C . ILE A 1 89 ? -7.251 7.115 -0.907 1.00 90.44 89 ILE A C 1
ATOM 726 O O . ILE A 1 89 ? -7.175 5.949 -1.288 1.00 90.44 89 ILE A O 1
ATOM 730 N N . THR A 1 90 ? -6.151 7.812 -0.623 1.00 91.44 90 THR A N 1
ATOM 731 C CA . THR A 1 90 ? -4.807 7.198 -0.641 1.00 91.44 90 THR A CA 1
ATOM 732 C C . THR A 1 90 ? -4.554 6.322 0.594 1.00 91.44 90 THR A C 1
ATOM 734 O O . THR A 1 90 ? -5.214 6.473 1.616 1.00 91.44 90 THR A O 1
ATOM 737 N N . LEU A 1 91 ? -3.567 5.416 0.533 1.00 91.00 91 LEU A N 1
ATOM 738 C CA . LEU A 1 91 ? -3.194 4.577 1.685 1.00 91.00 91 LEU A CA 1
ATOM 739 C C . LEU A 1 91 ? -2.720 5.404 2.891 1.00 91.00 91 LEU A C 1
ATOM 741 O O . LEU A 1 91 ? -3.046 5.065 4.022 1.00 91.00 91 LEU A O 1
ATOM 745 N N . GLY A 1 92 ? -1.979 6.491 2.650 1.00 90.69 92 GLY A N 1
ATOM 746 C CA . GLY A 1 92 ? -1.533 7.391 3.719 1.00 90.69 92 GLY A CA 1
ATOM 747 C C . GLY A 1 92 ? -2.696 8.127 4.388 1.00 90.69 92 GLY A C 1
ATOM 748 O O . GLY A 1 92 ? -2.733 8.244 5.604 1.00 90.69 92 GLY A O 1
ATOM 749 N N . GLU A 1 93 ? -3.689 8.548 3.607 1.00 91.81 93 GLU A N 1
ATOM 750 C CA . GLU A 1 93 ? -4.911 9.163 4.137 1.00 91.81 93 GLU A CA 1
ATOM 751 C C . GLU A 1 93 ? -5.774 8.165 4.914 1.00 91.81 93 GLU A C 1
ATOM 753 O O . GLU A 1 93 ? -6.292 8.482 5.981 1.00 91.81 93 GLU A O 1
ATOM 758 N N . LEU A 1 94 ? -5.889 6.927 4.421 1.00 94.31 94 LEU A N 1
ATOM 759 C CA . LEU A 1 94 ? -6.561 5.862 5.159 1.00 94.31 94 LEU A CA 1
ATOM 760 C C . LEU A 1 94 ? -5.879 5.613 6.511 1.00 94.31 94 LEU A C 1
ATOM 762 O O . LEU A 1 94 ? -6.576 5.391 7.500 1.00 94.31 94 LEU A O 1
ATOM 766 N N . LEU A 1 95 ? -4.544 5.660 6.555 1.00 93.31 95 LEU A N 1
ATOM 767 C CA . LEU A 1 95 ? -3.780 5.500 7.789 1.00 93.31 95 LEU A CA 1
ATOM 768 C C . LEU A 1 95 ? -4.082 6.626 8.788 1.00 93.31 95 LEU A C 1
ATOM 770 O O . LEU A 1 95 ? -4.344 6.325 9.943 1.00 93.31 95 LEU A O 1
ATOM 774 N N . GLU A 1 96 ? -4.131 7.889 8.357 1.00 92.56 96 GLU A N 1
ATOM 775 C CA . GLU A 1 96 ? -4.518 9.020 9.221 1.00 92.56 96 GLU A CA 1
ATOM 776 C C . GLU A 1 96 ? -5.925 8.843 9.809 1.00 92.56 96 GLU A C 1
ATOM 778 O O . GLU A 1 96 ? -6.120 8.977 11.017 1.00 92.56 96 GLU A O 1
ATOM 783 N N . VAL A 1 97 ? -6.903 8.480 8.971 1.00 93.94 97 VAL A N 1
ATOM 784 C CA . VAL A 1 97 ? -8.286 8.235 9.414 1.00 93.94 97 VAL A CA 1
ATOM 785 C C . VAL A 1 97 ? -8.354 7.068 10.400 1.00 93.94 97 VAL A C 1
ATOM 787 O O . VAL A 1 97 ? -9.094 7.138 11.382 1.00 93.94 97 VAL A O 1
ATOM 790 N N . ALA A 1 98 ? -7.601 5.996 10.145 1.00 93.88 98 ALA A N 1
ATOM 791 C CA . ALA A 1 98 ? -7.541 4.839 11.029 1.00 93.88 98 ALA A CA 1
ATOM 792 C C . ALA A 1 98 ? -6.918 5.201 12.383 1.00 93.88 98 ALA A C 1
ATOM 794 O O . ALA A 1 98 ? -7.490 4.854 13.413 1.00 93.88 98 ALA A O 1
ATOM 795 N N . THR A 1 99 ? -5.806 5.940 12.393 1.00 93.19 99 THR A N 1
ATOM 796 C CA . THR A 1 99 ? -5.148 6.398 13.625 1.00 93.19 99 THR A CA 1
ATOM 797 C C . THR A 1 99 ? -6.069 7.304 14.437 1.00 93.19 99 THR A C 1
ATOM 799 O O . THR A 1 99 ? -6.276 7.045 15.618 1.00 93.19 99 THR A O 1
ATOM 802 N N . ALA A 1 100 ? -6.721 8.283 13.804 1.00 93.94 100 ALA A N 1
ATOM 803 C CA . ALA A 1 100 ? -7.678 9.156 14.484 1.00 93.94 100 ALA A CA 1
ATOM 804 C C . ALA A 1 100 ? -8.878 8.377 15.058 1.00 93.94 100 ALA A C 1
ATOM 806 O O . ALA A 1 100 ? -9.378 8.691 16.137 1.00 93.94 100 ALA A O 1
ATOM 807 N N . A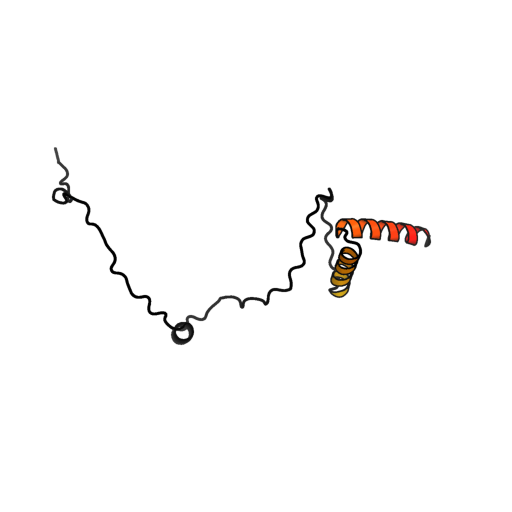LA A 1 101 ? -9.362 7.344 14.358 1.00 93.94 101 ALA A N 1
ATOM 808 C CA . ALA A 1 101 ? -10.407 6.470 14.887 1.00 93.94 101 ALA A CA 1
ATOM 809 C C . ALA A 1 101 ? -9.921 5.670 16.108 1.00 93.94 101 ALA A C 1
ATOM 811 O O . ALA A 1 101 ? -10.634 5.613 17.109 1.00 93.94 101 ALA A O 1
ATOM 812 N N . LEU A 1 102 ? -8.700 5.129 16.048 1.00 93.31 102 LEU A N 1
ATOM 813 C CA . LEU A 1 102 ? -8.060 4.426 17.160 1.00 93.31 102 LEU A CA 1
ATOM 814 C C . LEU A 1 102 ? -7.866 5.322 18.388 1.00 93.31 102 LEU A C 1
ATOM 816 O O . LEU A 1 102 ? -8.106 4.862 19.497 1.00 93.31 102 LEU A O 1
ATOM 820 N N . GLU A 1 103 ? -7.479 6.586 18.215 1.00 92.75 103 GLU A N 1
ATOM 821 C CA . GLU A 1 103 ? -7.337 7.545 19.320 1.00 92.75 103 GLU A CA 1
ATOM 822 C C . GLU A 1 103 ? -8.682 7.843 19.993 1.00 92.75 103 GLU A C 1
ATOM 824 O O . GLU A 1 103 ? -8.776 7.838 21.221 1.00 92.75 103 GLU A O 1
ATOM 829 N N . ARG A 1 104 ? -9.751 8.024 19.205 1.00 92.12 104 ARG A N 1
ATOM 830 C CA . ARG A 1 104 ? -11.109 8.229 19.742 1.00 92.12 104 ARG A CA 1
ATOM 831 C C . ARG A 1 104 ? -11.614 7.021 20.525 1.00 92.12 104 ARG A C 1
ATOM 833 O O . ARG A 1 104 ? -12.195 7.183 21.592 1.00 92.12 104 ARG A O 1
ATOM 840 N N . GLU A 1 105 ? -11.405 5.817 20.002 1.00 88.69 105 GLU A N 1
ATOM 841 C CA . GLU A 1 105 ? -11.821 4.576 20.667 1.00 88.69 105 GLU A CA 1
ATOM 842 C C . GLU A 1 105 ? -10.920 4.228 21.864 1.00 88.69 105 GLU A C 1
ATOM 844 O O . GLU A 1 105 ? -11.388 3.669 22.855 1.00 88.69 105 GLU A O 1
ATOM 849 N N . GLY A 1 106 ? -9.635 4.579 21.795 1.00 70.44 106 GLY A N 1
ATOM 850 C CA . GLY A 1 106 ? -8.652 4.401 22.863 1.00 70.44 106 GLY A CA 1
ATOM 851 C C . GLY A 1 106 ? -8.875 5.341 24.046 1.00 70.44 106 GLY A C 1
ATOM 852 O O . GLY A 1 106 ? -8.704 4.918 25.185 1.00 70.44 106 GLY A O 1
ATOM 853 N N . GLY A 1 107 ? -9.361 6.564 23.802 1.00 58.16 107 GLY A N 1
ATOM 854 C CA . GLY A 1 107 ? -9.808 7.490 24.851 1.00 58.16 107 GLY A CA 1
ATOM 855 C C . GLY A 1 107 ? -11.043 7.011 25.626 1.00 58.16 107 GLY A C 1
ATOM 856 O O . GLY A 1 107 ? -11.325 7.530 26.697 1.00 58.16 107 GLY A O 1
ATOM 857 N N . SER A 1 108 ? -11.757 6.000 25.118 1.00 54.41 108 SER A N 1
ATOM 858 C CA . SER A 1 108 ? -12.880 5.345 25.803 1.00 54.41 108 SER A CA 1
ATOM 859 C C . SER A 1 108 ? -12.461 4.126 26.644 1.00 54.41 108 SER A C 1
ATOM 861 O O . SER A 1 108 ? -13.318 3.525 27.293 1.00 54.41 108 SER A O 1
ATOM 863 N N . ARG A 1 109 ? -11.185 3.713 26.605 1.00 56.19 109 ARG A N 1
ATOM 864 C CA . ARG A 1 109 ? -10.652 2.565 27.370 1.00 56.19 109 ARG A CA 1
ATOM 865 C C . ARG A 1 109 ? -9.655 2.969 28.465 1.00 56.19 109 ARG A C 1
ATOM 867 O O . ARG A 1 109 ? -8.952 2.094 28.968 1.00 56.19 109 ARG A O 1
ATOM 874 N N . SER A 1 110 ? -9.583 4.257 28.807 1.00 49.34 110 SER A N 1
ATOM 875 C CA . SER A 1 110 ? -8.837 4.768 29.965 1.00 49.34 110 SER A CA 1
ATOM 876 C C . SER A 1 110 ? -9.767 5.119 31.114 1.00 49.34 110 SER A C 1
ATOM 878 O O . SER A 1 110 ? -10.932 5.476 30.844 1.00 49.34 110 SER A O 1
#

pLDDT: mean 81.09, std 11.41, range [44.91, 97.31]

Secondary structure (DSSP, 8-state):
--PPP-TTTT-SS----PPP--------HHHHHHHHHHTT----PPP-------PPP----------------HHHHHHHHHHHHHHT--HHHHHHHHHHHHHHHHTT--

Foldseek 3Di:
DDDDDDPCPVVPDDDDDDDDDDPPPPDPVVVVQVVCVVVVNHDPDDDPPDDDDDDDDPDDPDVPDDDDDDDDDPVVVVVLVVVCVVVVHDSVVSVVVVVVVCVVVVVVVD